Protein AF-A0A921V9T7-F1 (afdb_monomer_lite)

Structure (mmCIF, N/CA/C/O backbone):
data_AF-A0A921V9T7-F1
#
_entry.id   AF-A0A921V9T7-F1
#
loop_
_atom_site.group_PDB
_atom_site.id
_atom_site.type_symbol
_atom_site.label_atom_id
_atom_site.label_alt_id
_atom_site.label_comp_id
_atom_site.label_asym_id
_atom_site.label_entity_id
_atom_site.label_seq_id
_atom_site.pdbx_PDB_ins_code
_atom_site.Cartn_x
_atom_site.Cartn_y
_atom_site.Cartn_z
_atom_site.occupancy
_atom_site.B_iso_or_equiv
_atom_site.auth_seq_id
_atom_site.auth_comp_id
_atom_site.auth_asym_id
_atom_site.auth_atom_id
_atom_site.pdbx_PDB_model_num
ATOM 1 N N . MET A 1 1 ? 48.854 -20.881 53.878 1.00 46.50 1 MET A N 1
ATOM 2 C CA . MET A 1 1 ? 48.256 -20.701 52.539 1.00 46.50 1 MET A CA 1
ATOM 3 C C . MET A 1 1 ? 48.004 -19.213 52.353 1.00 46.50 1 MET A C 1
ATOM 5 O O . MET A 1 1 ? 47.065 -18.680 52.924 1.00 46.50 1 MET A O 1
ATOM 9 N N . THR A 1 2 ? 48.946 -18.528 51.710 1.00 36.50 2 THR A N 1
ATOM 10 C CA . THR A 1 2 ? 48.912 -17.090 51.392 1.00 36.50 2 THR A CA 1
ATOM 11 C C . THR A 1 2 ? 48.094 -16.830 50.113 1.00 36.50 2 THR A C 1
ATOM 13 O O . THR A 1 2 ? 47.755 -17.783 49.411 1.00 36.50 2 THR A O 1
ATOM 16 N N . PRO A 1 3 ? 47.689 -15.571 49.861 1.00 41.34 3 PRO A N 1
ATOM 17 C CA . PRO A 1 3 ? 46.411 -15.220 49.249 1.00 41.34 3 PRO A CA 1
ATOM 18 C C . PRO A 1 3 ? 46.513 -15.061 47.728 1.00 41.34 3 PRO A C 1
ATOM 20 O O . PRO A 1 3 ? 47.578 -14.740 47.207 1.00 41.34 3 PRO A O 1
ATOM 23 N N . TYR A 1 4 ? 45.394 -15.209 47.018 1.00 30.08 4 TYR A N 1
ATOM 24 C CA . TYR A 1 4 ? 45.309 -14.813 45.612 1.00 30.08 4 TYR A CA 1
ATOM 25 C C . TYR A 1 4 ? 44.219 -13.755 45.430 1.00 30.08 4 TYR A C 1
ATOM 27 O O . TYR A 1 4 ? 43.042 -14.055 45.239 1.00 30.08 4 TYR A O 1
ATOM 35 N N . SER A 1 5 ? 44.638 -12.496 45.533 1.00 35.69 5 SER A N 1
ATOM 36 C CA . SER A 1 5 ? 43.887 -11.333 45.067 1.00 35.69 5 SER A CA 1
ATOM 37 C C . SER A 1 5 ? 44.081 -11.222 43.555 1.00 35.69 5 SER A C 1
ATOM 39 O O . SER A 1 5 ? 45.207 -11.048 43.094 1.00 35.69 5 SER A O 1
ATOM 41 N N . SER A 1 6 ? 43.001 -11.329 42.779 1.00 38.41 6 SER A N 1
ATOM 42 C CA . SER A 1 6 ? 43.038 -11.098 41.330 1.00 38.41 6 SER A CA 1
ATOM 43 C C . SER A 1 6 ? 43.074 -9.590 41.027 1.00 38.41 6 SER A C 1
ATOM 45 O O . SER A 1 6 ? 42.183 -8.877 41.500 1.00 38.41 6 SER A O 1
ATOM 47 N N . PRO A 1 7 ? 44.042 -9.083 40.238 1.00 35.09 7 PRO A N 1
ATOM 48 C CA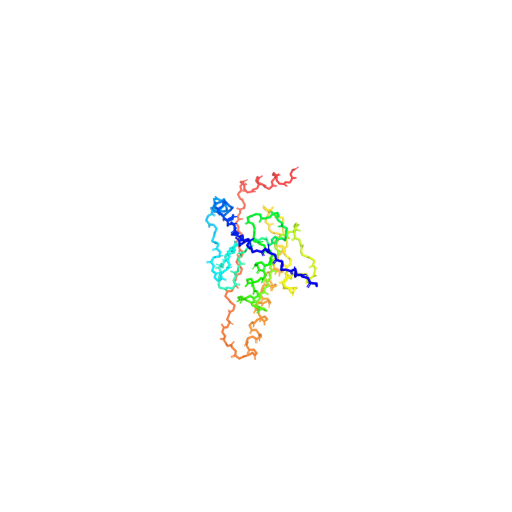 . PRO A 1 7 ? 44.234 -7.655 40.024 1.00 35.09 7 PRO A CA 1
ATOM 49 C C . PRO A 1 7 ? 43.934 -7.249 38.577 1.00 35.09 7 PRO A C 1
ATOM 51 O O . PRO A 1 7 ? 44.867 -7.117 37.806 1.00 35.09 7 PRO A O 1
ATOM 54 N N . TYR A 1 8 ? 42.683 -6.992 38.181 1.00 29.08 8 TYR A N 1
ATOM 55 C CA . TYR A 1 8 ? 42.444 -6.279 36.912 1.00 29.08 8 TYR A CA 1
ATOM 56 C C . TYR A 1 8 ? 41.206 -5.385 36.973 1.00 29.08 8 TYR A C 1
ATOM 58 O O . TYR A 1 8 ? 40.068 -5.843 37.029 1.00 29.08 8 TYR A O 1
ATOM 66 N N . SER A 1 9 ? 41.476 -4.080 36.946 1.00 33.56 9 SER A N 1
ATOM 67 C CA . SER A 1 9 ? 40.523 -3.002 36.716 1.00 33.56 9 SER A CA 1
ATOM 68 C C . SER A 1 9 ? 40.755 -2.417 35.317 1.00 33.56 9 SER A C 1
ATOM 70 O O . SER A 1 9 ? 41.904 -2.195 34.938 1.00 33.56 9 SER A O 1
ATOM 72 N N . SER A 1 10 ? 39.643 -2.079 34.646 1.00 33.34 10 SER A N 1
ATOM 73 C CA . SER A 1 10 ? 39.483 -1.143 33.506 1.00 33.34 10 SER A CA 1
ATOM 74 C C . SER A 1 10 ? 39.848 -1.634 32.083 1.00 33.34 10 SER A C 1
ATOM 76 O O . SER A 1 10 ? 40.663 -2.544 31.961 1.00 33.34 10 SER A O 1
ATOM 78 N N . PRO A 1 11 ? 39.303 -1.033 30.986 1.00 38.69 11 PRO A N 1
ATOM 79 C CA . PRO A 1 11 ? 38.475 0.186 30.904 1.00 38.69 11 PRO A CA 1
ATOM 80 C C . PRO A 1 11 ? 37.164 0.083 30.079 1.00 38.69 11 PRO A C 1
ATOM 82 O O . PRO A 1 11 ? 36.959 -0.799 29.247 1.00 38.69 11 PRO A O 1
ATOM 85 N N . ALA A 1 12 ? 36.288 1.074 30.279 1.00 42.84 12 ALA A N 1
ATOM 86 C CA . ALA A 1 12 ? 35.104 1.344 29.466 1.00 42.84 12 ALA A CA 1
ATOM 87 C C . ALA A 1 12 ? 35.477 1.688 28.009 1.00 42.84 12 ALA A C 1
ATOM 89 O O . ALA A 1 12 ? 36.176 2.668 27.745 1.00 42.84 12 ALA A O 1
ATOM 90 N N . ALA A 1 13 ? 34.977 0.904 27.051 1.00 34.75 13 ALA A N 1
ATOM 91 C CA . ALA A 1 13 ? 35.150 1.165 25.626 1.00 34.75 13 ALA A CA 1
ATOM 92 C C . ALA A 1 13 ? 34.002 2.038 25.088 1.00 34.75 13 ALA A C 1
ATOM 94 O O . ALA A 1 13 ? 32.866 1.594 24.922 1.00 34.75 13 ALA A O 1
ATOM 95 N N . SER A 1 14 ? 34.335 3.296 24.797 1.00 37.25 14 SER A N 1
ATOM 96 C CA . SER A 1 14 ? 33.514 4.257 24.058 1.00 37.25 14 SER A CA 1
ATOM 97 C C . SER A 1 14 ? 33.167 3.718 22.661 1.00 37.25 14 SER A C 1
ATOM 99 O O . SER A 1 14 ? 34.042 3.516 21.812 1.00 37.25 14 SER A O 1
ATOM 101 N N . ARG A 1 15 ? 31.876 3.457 22.417 1.00 35.03 15 ARG A N 1
ATOM 102 C CA . ARG A 1 15 ? 31.359 2.972 21.131 1.00 35.03 15 ARG A CA 1
ATOM 103 C C . ARG A 1 15 ? 31.222 4.158 20.173 1.00 35.03 15 ARG A C 1
ATOM 105 O O . ARG A 1 15 ? 30.306 4.966 20.283 1.00 35.03 15 ARG A O 1
ATOM 112 N N . ARG A 1 16 ? 32.174 4.266 19.243 1.00 37.28 16 ARG A N 1
ATOM 113 C CA . ARG A 1 16 ? 32.231 5.314 18.214 1.00 37.28 16 ARG A CA 1
ATOM 114 C C . ARG A 1 16 ? 31.000 5.248 17.304 1.00 37.28 16 ARG A C 1
ATOM 116 O O . ARG A 1 16 ? 30.683 4.205 16.738 1.00 37.28 16 ARG A O 1
ATOM 123 N N . HIS A 1 17 ? 30.338 6.390 17.163 1.00 42.16 17 HIS A N 1
ATOM 124 C CA . HIS A 1 17 ? 29.156 6.616 16.339 1.00 42.16 17 HIS A CA 1
ATOM 125 C C . HIS A 1 17 ? 29.570 6.761 14.861 1.00 42.16 17 HIS A C 1
ATOM 127 O O . HIS A 1 17 ? 29.912 7.848 14.403 1.00 42.16 17 HIS A O 1
ATOM 133 N N . THR A 1 18 ? 29.547 5.684 14.077 1.00 39.38 18 THR A N 1
ATOM 134 C CA . THR A 1 18 ? 29.719 5.746 12.611 1.00 39.38 18 THR A CA 1
ATOM 135 C C . THR A 1 18 ? 28.359 5.901 11.920 1.00 39.38 18 THR A C 1
ATOM 137 O O . THR A 1 18 ? 27.917 5.040 11.171 1.00 39.38 18 THR A O 1
ATOM 140 N N . GLY A 1 19 ? 27.656 7.004 12.205 1.00 43.16 19 GLY A N 1
ATOM 141 C CA . GLY A 1 19 ? 26.307 7.281 11.673 1.00 43.16 19 GLY A CA 1
ATOM 142 C C . GLY A 1 19 ? 26.204 8.458 10.691 1.00 43.16 19 GLY A C 1
ATOM 143 O O . GLY A 1 19 ? 25.101 8.833 10.312 1.00 43.16 19 GLY A O 1
ATOM 144 N N . GLY A 1 20 ? 27.319 9.092 10.310 1.00 49.00 20 GLY A N 1
ATOM 145 C CA . GLY A 1 20 ? 27.282 10.408 9.650 1.00 49.00 20 GLY A CA 1
ATOM 146 C C . GLY A 1 20 ? 27.263 10.416 8.117 1.00 49.00 20 GLY A C 1
ATOM 147 O O . GLY A 1 20 ? 26.770 11.371 7.522 1.00 49.00 20 GLY A O 1
ATOM 148 N N . LEU A 1 21 ? 27.795 9.385 7.453 1.00 45.62 21 LEU A N 1
ATOM 149 C CA . LEU A 1 21 ? 28.060 9.444 6.003 1.00 45.62 21 LEU A CA 1
ATOM 150 C C . LEU A 1 21 ? 26.967 8.794 5.145 1.00 45.62 21 LEU A C 1
ATOM 152 O O . LEU A 1 21 ? 26.685 9.268 4.048 1.00 45.62 21 LEU A O 1
ATOM 156 N N . THR A 1 22 ? 26.288 7.765 5.651 1.00 49.56 22 THR A N 1
ATOM 157 C CA . THR A 1 22 ? 25.235 7.056 4.903 1.00 49.56 22 THR A CA 1
ATOM 158 C C . THR A 1 22 ? 23.925 7.842 4.840 1.00 49.56 22 THR A C 1
ATOM 160 O O . THR A 1 22 ? 23.210 7.749 3.847 1.00 49.56 22 THR A O 1
ATOM 163 N N . ASN A 1 23 ? 23.627 8.674 5.842 1.00 51.50 23 ASN A N 1
ATOM 164 C CA . ASN A 1 23 ? 22.407 9.488 5.871 1.00 51.50 23 ASN A CA 1
ATOM 165 C C . ASN A 1 23 ? 22.441 10.651 4.866 1.00 51.50 23 ASN A C 1
ATOM 167 O O . ASN A 1 23 ? 21.407 11.022 4.316 1.00 51.50 23 ASN A O 1
ATOM 171 N N . ARG A 1 24 ? 23.629 11.192 4.565 1.00 49.81 24 ARG A N 1
ATOM 172 C CA . ARG A 1 24 ? 23.781 12.345 3.658 1.00 49.81 24 ARG A CA 1
ATOM 173 C C . ARG A 1 24 ? 23.630 11.969 2.182 1.00 49.81 24 ARG A C 1
ATOM 175 O O . ARG A 1 24 ? 23.096 12.759 1.413 1.00 49.81 24 ARG A O 1
ATOM 182 N N . LEU A 1 25 ? 24.023 10.752 1.800 1.00 51.84 25 LEU A N 1
ATOM 183 C CA . LEU A 1 25 ? 23.853 10.238 0.434 1.00 51.84 25 LEU A CA 1
ATOM 184 C C . LEU A 1 25 ? 22.388 9.916 0.104 1.00 51.84 25 LEU A C 1
ATOM 186 O O . LEU A 1 25 ? 21.951 10.162 -1.016 1.00 51.84 25 LEU A O 1
ATOM 190 N N . LYS A 1 26 ? 21.598 9.455 1.084 1.00 49.16 26 LYS A N 1
ATOM 191 C CA . LYS A 1 26 ? 20.156 9.188 0.903 1.00 49.16 26 LYS A CA 1
ATOM 192 C C . LYS A 1 26 ? 19.350 10.455 0.607 1.00 49.16 26 LYS A C 1
ATOM 194 O O . LYS A 1 26 ? 18.356 10.395 -0.109 1.00 49.16 26 LYS A O 1
ATOM 199 N N . HIS A 1 27 ? 19.795 11.599 1.122 1.00 49.50 27 HIS A N 1
ATOM 200 C CA . HIS A 1 27 ? 19.110 12.875 0.934 1.00 49.50 27 HIS A CA 1
ATOM 201 C C . HIS A 1 27 ? 19.304 13.470 -0.472 1.00 49.50 27 HIS A C 1
ATOM 203 O O . HIS A 1 27 ? 18.497 14.292 -0.893 1.00 49.50 27 HIS A O 1
ATOM 209 N N . LEU A 1 28 ? 20.346 13.046 -1.200 1.00 45.84 28 LEU A N 1
ATOM 210 C CA . LEU A 1 28 ? 20.700 13.557 -2.533 1.00 45.84 28 LEU A CA 1
ATOM 211 C C . LEU A 1 28 ? 19.943 12.863 -3.677 1.00 45.84 28 LEU A C 1
ATOM 213 O O . LEU A 1 28 ? 19.706 13.478 -4.711 1.00 45.84 28 LEU A O 1
ATOM 217 N N . VAL A 1 29 ? 19.537 11.603 -3.493 1.00 47.97 29 VAL A N 1
ATOM 218 C CA . VAL A 1 29 ? 18.721 10.845 -4.469 1.00 47.97 29 VAL A CA 1
ATOM 219 C C . VAL A 1 29 ? 17.215 11.017 -4.258 1.00 47.97 29 VAL A C 1
ATOM 221 O O . VAL A 1 29 ? 16.420 10.625 -5.110 1.00 47.97 29 VAL A O 1
ATOM 224 N N . SER A 1 30 ? 16.811 11.650 -3.156 1.00 43.50 30 SER A N 1
ATOM 225 C CA . SER A 1 30 ? 15.425 12.034 -2.908 1.00 43.50 30 SER A CA 1
ATOM 226 C C . SER A 1 30 ? 15.140 13.384 -3.566 1.00 43.50 30 SER A C 1
ATOM 228 O O . SER A 1 30 ? 15.146 14.426 -2.914 1.00 43.50 30 SER A O 1
ATOM 230 N N . LYS A 1 31 ? 14.900 13.391 -4.881 1.00 43.44 31 LYS A N 1
ATOM 231 C CA . LYS A 1 31 ? 14.167 14.502 -5.503 1.00 43.44 31 LYS A CA 1
ATOM 232 C C . LYS A 1 31 ? 12.785 14.554 -4.844 1.00 43.44 31 LYS A C 1
ATOM 234 O O . LYS A 1 31 ? 11.963 13.686 -5.100 1.00 43.44 31 LYS A O 1
ATOM 239 N N . GLU A 1 32 ? 12.591 15.511 -3.939 1.00 45.94 32 GLU A N 1
ATOM 240 C CA . GLU A 1 32 ? 11.302 15.970 -3.393 1.00 45.94 32 GLU A CA 1
ATOM 241 C C . GLU A 1 32 ? 10.299 14.877 -2.956 1.00 45.94 32 GLU A C 1
ATOM 243 O O . GLU A 1 32 ? 9.083 15.061 -2.998 1.00 45.94 32 GLU A O 1
ATOM 248 N N . LYS A 1 33 ? 10.782 13.712 -2.511 1.00 54.75 33 LYS A N 1
ATOM 249 C CA . LYS A 1 33 ? 9.914 12.641 -2.018 1.00 54.75 33 LYS A CA 1
ATOM 250 C C . LYS A 1 33 ? 9.546 12.956 -0.568 1.00 54.75 33 LYS A C 1
ATOM 252 O O . LYS A 1 33 ? 10.430 13.043 0.286 1.00 54.75 33 LYS A O 1
ATOM 257 N N . ARG A 1 34 ? 8.255 13.178 -0.283 1.00 65.56 34 ARG A N 1
ATOM 258 C CA . ARG A 1 34 ? 7.758 13.455 1.078 1.00 6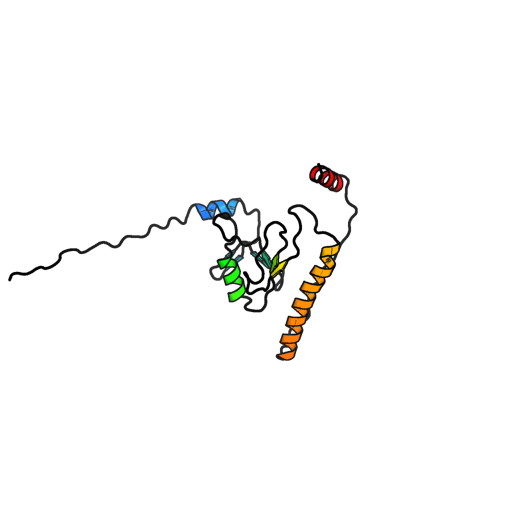5.56 34 ARG A CA 1
ATOM 259 C C . ARG A 1 34 ? 8.010 12.235 1.967 1.00 65.56 34 ARG A C 1
ATOM 261 O O . ARG A 1 34 ? 7.229 11.288 1.966 1.00 65.56 34 ARG A O 1
ATOM 268 N N . ARG A 1 35 ? 9.120 12.265 2.699 1.00 80.19 35 ARG A N 1
ATOM 269 C CA . ARG A 1 35 ? 9.526 11.236 3.657 1.00 80.19 35 ARG A CA 1
ATOM 270 C C . ARG A 1 35 ? 8.770 11.431 4.971 1.00 80.19 35 ARG A C 1
ATOM 272 O O . ARG A 1 35 ? 8.568 12.561 5.414 1.00 80.19 35 ARG A O 1
ATOM 279 N N . PHE A 1 36 ? 8.348 10.338 5.592 1.00 86.06 36 PHE A N 1
ATOM 280 C CA . PHE A 1 36 ? 7.748 10.356 6.915 1.00 86.06 36 PHE A CA 1
ATOM 281 C C . PHE A 1 36 ? 8.850 10.302 7.975 1.00 86.06 36 PHE A C 1
ATOM 283 O O . PHE A 1 36 ? 9.485 9.261 8.146 1.00 86.06 36 PHE A O 1
ATOM 290 N N . SER A 1 37 ? 9.042 11.403 8.701 1.00 88.12 37 SER A N 1
ATOM 291 C CA . SER A 1 37 ? 10.023 11.504 9.787 1.00 88.12 37 SER A CA 1
ATOM 292 C C . SER A 1 37 ? 9.343 12.002 11.073 1.00 88.12 37 SER A C 1
ATOM 294 O O . SER A 1 37 ? 9.317 13.201 11.341 1.00 88.12 37 SER A O 1
ATOM 296 N N . ALA A 1 38 ? 8.732 11.095 11.843 1.00 86.31 38 ALA A N 1
ATOM 297 C CA . ALA A 1 38 ? 8.066 11.386 13.123 1.00 86.31 38 ALA A CA 1
ATOM 298 C C . ALA A 1 38 ? 7.986 10.129 14.013 1.00 86.31 38 ALA A C 1
ATOM 300 O O . ALA A 1 38 ? 8.086 9.014 13.509 1.00 86.31 38 ALA A O 1
ATOM 301 N N . ASP A 1 39 ? 7.807 10.296 15.329 1.00 87.88 39 ASP A N 1
ATOM 302 C CA . ASP A 1 39 ? 7.680 9.215 16.332 1.00 87.88 39 ASP A CA 1
ATOM 303 C C . ASP A 1 39 ? 8.769 8.125 16.262 1.00 87.88 39 ASP A C 1
ATOM 305 O O . ASP A 1 39 ? 8.513 6.943 16.485 1.00 87.88 39 ASP A O 1
ATOM 309 N N . GLY A 1 40 ? 10.000 8.505 15.911 1.00 88.12 40 GLY A N 1
ATOM 310 C CA . GLY A 1 40 ? 11.105 7.553 15.755 1.00 88.12 40 GLY A CA 1
ATOM 311 C C . GLY A 1 40 ? 11.039 6.699 14.482 1.00 88.12 40 GLY A C 1
ATOM 312 O O . GLY A 1 40 ? 11.748 5.695 14.379 1.00 88.12 40 GLY A O 1
ATOM 313 N N . PHE A 1 41 ? 10.209 7.077 13.509 1.00 89.38 41 PHE A N 1
ATOM 314 C CA . PHE A 1 41 ? 10.218 6.528 12.156 1.00 89.38 41 PHE A CA 1
ATOM 315 C C . PHE A 1 41 ? 10.906 7.483 11.191 1.00 89.38 41 PHE A C 1
ATOM 317 O O . PHE A 1 41 ? 10.720 8.692 11.280 1.00 89.38 41 PHE A O 1
ATOM 324 N N . ASP A 1 42 ? 11.658 6.913 10.254 1.00 88.94 42 ASP A N 1
ATOM 325 C CA . ASP A 1 42 ? 12.220 7.612 9.104 1.00 88.94 42 ASP A CA 1
ATOM 326 C C . ASP A 1 42 ? 12.003 6.753 7.848 1.00 88.94 42 ASP A C 1
ATOM 328 O O . ASP A 1 42 ? 12.827 5.906 7.495 1.00 88.94 42 ASP A O 1
ATOM 332 N N . LEU A 1 43 ? 10.834 6.911 7.225 1.00 89.06 43 LEU A N 1
ATOM 333 C CA . LEU A 1 43 ? 10.330 6.033 6.170 1.00 89.06 43 LEU A CA 1
ATOM 334 C C . LEU A 1 43 ? 10.051 6.809 4.885 1.00 89.06 43 LEU A C 1
ATOM 336 O O . LEU A 1 43 ? 9.439 7.872 4.900 1.00 89.06 43 LEU A O 1
ATOM 340 N N . ASP A 1 44 ? 10.433 6.235 3.748 1.00 87.69 44 ASP A N 1
ATOM 341 C CA . ASP A 1 44 ? 9.936 6.626 2.428 1.00 87.69 44 ASP A CA 1
ATOM 342 C C . ASP A 1 44 ? 8.458 6.216 2.288 1.00 87.69 44 ASP A C 1
ATOM 344 O O . ASP A 1 44 ? 8.131 5.134 1.795 1.00 87.69 44 ASP A O 1
ATOM 348 N N . LEU A 1 45 ? 7.587 7.033 2.875 1.00 89.06 45 LEU A N 1
ATOM 349 C CA . LEU A 1 45 ? 6.161 6.806 3.046 1.00 89.06 45 LEU A CA 1
ATOM 350 C C . LEU A 1 45 ? 5.452 8.158 3.034 1.00 89.06 45 LEU A C 1
ATOM 352 O O . LEU A 1 45 ? 5.878 9.095 3.708 1.00 89.06 45 LEU A O 1
ATOM 356 N N . THR A 1 46 ? 4.340 8.252 2.315 1.00 88.62 46 THR A N 1
ATOM 357 C CA . THR A 1 46 ? 3.547 9.475 2.201 1.00 88.62 46 THR A CA 1
ATOM 358 C C . THR A 1 46 ? 2.073 9.175 2.445 1.00 88.62 46 THR A C 1
ATOM 360 O O . THR A 1 46 ? 1.493 8.300 1.806 1.00 88.62 46 THR A O 1
ATOM 363 N N . TYR A 1 47 ? 1.438 9.943 3.330 1.00 87.12 47 TYR A N 1
ATOM 364 C CA . TYR A 1 47 ? -0.021 10.006 3.397 1.00 87.12 47 TYR A CA 1
ATOM 365 C C . TYR A 1 47 ? -0.527 10.830 2.213 1.00 87.12 47 TYR A C 1
ATOM 367 O O . TYR A 1 47 ? -0.305 12.040 2.156 1.00 87.12 47 TYR A O 1
ATOM 375 N N . VAL A 1 48 ? -1.176 10.167 1.256 1.00 83.62 48 VAL A N 1
ATOM 376 C CA . VAL A 1 48 ? -1.896 10.832 0.158 1.00 83.62 48 VAL A CA 1
ATOM 377 C C . VAL A 1 48 ? -3.176 11.457 0.711 1.00 83.62 48 VAL A C 1
ATOM 379 O O . VAL A 1 48 ? -3.508 12.595 0.395 1.00 83.62 48 VAL A O 1
ATOM 382 N N . THR A 1 49 ? -3.850 10.725 1.600 1.00 82.12 49 THR A N 1
ATOM 383 C CA . THR A 1 49 ? -4.969 11.194 2.425 1.00 82.12 49 THR A CA 1
ATOM 384 C C . THR A 1 49 ? -4.797 10.662 3.849 1.00 82.12 49 THR A C 1
ATOM 386 O O . THR A 1 49 ? -3.842 9.944 4.139 1.00 82.12 49 THR A O 1
ATOM 389 N N . GLN A 1 50 ? -5.738 10.948 4.752 1.00 81.62 50 GLN A N 1
ATOM 390 C CA . GLN A 1 50 ? -5.719 10.372 6.104 1.00 81.62 50 GLN A CA 1
ATOM 391 C C . GLN A 1 50 ? -5.865 8.836 6.123 1.00 81.62 50 GLN A C 1
ATOM 393 O O . GLN A 1 50 ? -5.519 8.214 7.124 1.00 81.62 50 GLN A O 1
ATOM 398 N N . ARG A 1 51 ? -6.373 8.226 5.040 1.00 82.06 51 ARG A N 1
ATOM 399 C CA . ARG A 1 51 ? -6.642 6.776 4.937 1.00 82.06 51 ARG A CA 1
ATOM 400 C C . ARG A 1 51 ? -5.856 6.070 3.833 1.00 82.06 51 ARG A C 1
ATOM 402 O O . ARG A 1 51 ? -5.839 4.845 3.801 1.00 82.06 51 ARG A O 1
ATOM 409 N N . LEU A 1 52 ? -5.199 6.825 2.951 1.00 86.12 52 LEU A N 1
ATOM 410 C CA . LEU A 1 52 ? -4.407 6.296 1.846 1.00 86.12 52 LEU A CA 1
ATOM 411 C C . LEU A 1 52 ? -2.932 6.631 2.039 1.00 86.12 52 LEU A C 1
ATOM 413 O O . LEU A 1 52 ? -2.541 7.801 2.077 1.00 86.12 52 LEU A O 1
ATOM 417 N N . VAL A 1 53 ? -2.115 5.585 2.105 1.00 90.81 53 VAL A N 1
ATOM 418 C CA . VAL A 1 53 ? -0.664 5.677 2.241 1.00 90.81 53 VAL A CA 1
ATOM 419 C C . VAL A 1 53 ? -0.009 5.116 0.987 1.00 90.81 53 VAL A C 1
ATOM 421 O O . VAL A 1 53 ? -0.305 3.997 0.580 1.00 90.81 53 VAL A O 1
ATOM 424 N N . ALA A 1 54 ? 0.912 5.881 0.409 1.00 90.88 54 ALA A N 1
ATOM 425 C CA . ALA A 1 54 ? 1.820 5.419 -0.629 1.00 90.88 54 ALA A CA 1
ATOM 426 C C . ALA A 1 54 ? 3.200 5.159 -0.012 1.00 90.88 54 ALA A C 1
ATOM 428 O O . ALA A 1 54 ? 3.729 5.996 0.720 1.00 90.88 54 ALA A O 1
ATOM 429 N N . LEU A 1 55 ? 3.793 4.004 -0.305 1.00 89.62 55 LEU A N 1
ATOM 430 C CA . LEU A 1 55 ? 5.148 3.654 0.111 1.00 89.62 55 LEU A CA 1
ATOM 431 C C . LEU A 1 55 ? 5.815 2.779 -0.950 1.00 89.62 55 LEU A C 1
ATOM 433 O O . LEU A 1 55 ? 5.141 2.050 -1.673 1.00 89.62 55 LEU A O 1
ATOM 437 N N . GLY A 1 56 ? 7.143 2.843 -1.030 1.00 86.12 56 GLY A N 1
ATOM 438 C CA . GLY A 1 56 ? 7.908 1.903 -1.849 1.00 86.12 56 GLY A CA 1
ATOM 439 C C . GLY A 1 56 ? 7.903 0.490 -1.257 1.00 86.12 56 GLY A C 1
ATOM 440 O O . GLY A 1 56 ? 7.702 0.321 -0.052 1.00 86.12 56 GLY A O 1
ATOM 441 N N . TYR A 1 57 ? 8.178 -0.514 -2.097 1.00 85.19 57 TYR A N 1
ATOM 442 C CA . TYR A 1 57 ? 8.231 -1.920 -1.685 1.00 85.19 57 TYR A CA 1
ATOM 443 C C . TYR A 1 57 ? 9.146 -2.123 -0.453 1.00 85.19 57 TYR A C 1
ATOM 445 O O . TYR A 1 57 ? 10.341 -1.799 -0.534 1.00 85.19 57 TYR A O 1
ATOM 453 N N . PRO A 1 58 ? 8.633 -2.672 0.668 1.00 85.69 58 PRO A N 1
ATOM 454 C CA . PRO A 1 58 ? 9.425 -2.942 1.868 1.00 85.69 58 PRO A CA 1
ATOM 455 C C . PRO A 1 58 ? 10.461 -4.048 1.625 1.00 85.69 58 PRO A C 1
ATOM 457 O O . PRO A 1 58 ? 10.111 -5.192 1.343 1.00 85.69 58 PRO A O 1
ATOM 460 N N . ALA A 1 59 ? 11.747 -3.720 1.744 1.00 81.81 59 ALA A N 1
ATOM 461 C CA . ALA A 1 59 ? 12.835 -4.665 1.499 1.00 81.81 59 ALA A CA 1
ATOM 462 C C . ALA A 1 59 ? 13.141 -5.528 2.739 1.00 81.81 59 ALA A C 1
ATOM 464 O O . ALA A 1 59 ? 13.074 -5.048 3.871 1.00 81.81 59 ALA A O 1
ATOM 465 N N . GLU A 1 60 ? 13.522 -6.791 2.525 1.00 74.56 60 GLU A N 1
ATOM 466 C CA . GLU A 1 60 ? 13.927 -7.718 3.600 1.00 74.56 60 GLU A CA 1
ATOM 467 C C . GLU A 1 60 ? 15.440 -7.890 3.729 1.00 74.56 60 GLU A C 1
ATOM 469 O O . GLU A 1 60 ? 15.954 -8.131 4.819 1.00 74.56 60 GLU A O 1
ATOM 474 N N . LYS A 1 61 ? 16.158 -7.781 2.610 1.00 67.25 61 LYS A N 1
ATOM 475 C CA . LYS A 1 61 ? 17.615 -7.920 2.550 1.00 67.25 61 LYS A CA 1
ATOM 476 C C . LYS A 1 61 ? 18.294 -6.549 2.573 1.00 67.25 61 LYS A C 1
ATOM 478 O O . LYS A 1 61 ? 17.675 -5.519 2.313 1.00 67.25 61 LYS A O 1
ATOM 483 N N . ILE A 1 62 ? 19.611 -6.559 2.791 1.00 53.41 62 ILE A N 1
ATOM 484 C CA . ILE A 1 62 ? 20.509 -5.383 2.748 1.00 53.41 62 ILE A CA 1
ATOM 485 C C . ILE A 1 62 ? 20.533 -4.703 1.354 1.00 53.41 62 ILE A C 1
ATOM 487 O O . ILE A 1 62 ? 21.074 -3.611 1.207 1.00 53.41 62 ILE A O 1
ATOM 491 N N . GLU A 1 63 ? 19.872 -5.279 0.341 1.00 49.50 63 GLU A N 1
ATOM 492 C CA . GLU A 1 63 ? 19.705 -4.746 -1.027 1.00 49.50 63 GLU A CA 1
ATOM 493 C C . GLU A 1 63 ? 19.035 -3.355 -1.117 1.00 49.50 63 GLU A C 1
ATOM 495 O O . GLU A 1 63 ? 18.873 -2.802 -2.202 1.00 49.50 63 GLU A O 1
ATOM 500 N N . GLY A 1 64 ? 18.668 -2.742 0.007 1.00 52.97 64 GLY A N 1
ATOM 501 C CA . GLY A 1 64 ? 18.078 -1.414 0.061 1.00 52.97 64 GLY A CA 1
ATOM 502 C C . GLY A 1 64 ? 18.783 -0.494 1.044 1.00 52.97 64 GLY A C 1
ATOM 503 O O . GLY A 1 64 ? 18.160 -0.071 2.008 1.00 52.97 64 GLY A O 1
ATOM 504 N N . ILE A 1 65 ? 20.029 -0.080 0.776 1.00 52.22 65 ILE A N 1
ATOM 505 C CA . ILE A 1 65 ? 20.660 1.036 1.520 1.00 52.22 65 ILE A CA 1
ATOM 506 C C . ILE A 1 65 ? 19.726 2.269 1.544 1.00 52.22 65 ILE A C 1
ATOM 508 O O . ILE A 1 65 ? 19.751 3.049 2.497 1.00 52.22 65 ILE A O 1
ATOM 512 N N . TYR A 1 66 ? 18.848 2.407 0.544 1.00 57.06 66 TYR A N 1
ATOM 513 C CA . TYR A 1 66 ? 17.884 3.497 0.394 1.00 57.06 66 TYR A CA 1
ATOM 514 C C . TYR A 1 66 ? 16.396 3.115 0.573 1.00 57.06 66 TYR A C 1
ATOM 516 O O . TYR A 1 66 ? 15.566 4.021 0.579 1.00 57.06 66 TYR A O 1
ATOM 524 N N . ARG A 1 67 ? 16.028 1.830 0.721 1.00 74.75 67 ARG A N 1
ATOM 525 C CA . ARG A 1 67 ? 14.613 1.401 0.837 1.00 74.75 67 ARG A CA 1
ATOM 526 C C . ARG A 1 67 ? 14.210 1.185 2.296 1.00 74.75 67 ARG A C 1
ATOM 528 O O . ARG A 1 67 ? 15.054 0.900 3.141 1.00 74.75 67 ARG A O 1
ATOM 535 N N . ASN A 1 68 ? 12.913 1.300 2.587 1.00 85.62 68 ASN A N 1
ATOM 536 C CA . ASN A 1 68 ? 12.392 0.987 3.917 1.00 85.62 68 ASN A CA 1
ATOM 537 C C . ASN A 1 68 ? 12.594 -0.499 4.221 1.00 85.62 68 ASN A C 1
ATOM 539 O O . ASN A 1 68 ? 12.240 -1.356 3.407 1.00 85.62 68 ASN A O 1
ATOM 543 N N . HIS A 1 69 ? 13.118 -0.799 5.405 1.00 87.81 69 HIS A N 1
ATOM 544 C CA . HIS A 1 69 ? 13.208 -2.170 5.881 1.00 87.81 69 HIS A CA 1
ATOM 545 C C . HIS A 1 69 ? 11.813 -2.664 6.289 1.00 87.81 69 HIS A C 1
ATOM 547 O O . HIS A 1 69 ? 11.077 -1.947 6.972 1.00 87.81 69 HIS A O 1
ATOM 553 N N . TYR A 1 70 ? 11.454 -3.901 5.925 1.00 89.62 70 TYR A N 1
ATOM 554 C CA . TYR A 1 70 ? 10.136 -4.485 6.214 1.00 89.62 70 TYR A CA 1
ATOM 555 C C . TYR A 1 70 ? 9.726 -4.319 7.682 1.00 89.62 70 TYR A C 1
ATOM 557 O O . TYR A 1 70 ? 8.624 -3.863 7.968 1.00 89.62 70 TYR A O 1
ATOM 565 N N . ARG A 1 71 ? 10.635 -4.621 8.621 1.00 89.81 71 ARG A N 1
ATOM 566 C CA . ARG A 1 71 ? 10.365 -4.503 10.068 1.00 89.81 71 ARG A CA 1
ATOM 567 C C . ARG A 1 71 ? 9.938 -3.099 10.503 1.00 89.81 71 ARG A C 1
ATOM 569 O O . ARG A 1 71 ? 9.081 -2.994 11.374 1.00 89.81 71 ARG A O 1
ATOM 576 N N . ASP A 1 72 ? 10.496 -2.044 9.912 1.00 91.31 72 ASP A N 1
ATOM 577 C CA . ASP A 1 72 ? 10.138 -0.670 10.281 1.00 91.31 72 ASP A CA 1
ATOM 578 C C . ASP A 1 72 ? 8.767 -0.287 9.720 1.00 91.31 72 ASP A C 1
ATOM 580 O O . ASP A 1 72 ? 7.969 0.335 10.419 1.00 91.31 72 ASP A O 1
ATOM 584 N N . VAL A 1 73 ? 8.461 -0.722 8.492 1.00 92.94 73 VAL A N 1
ATOM 585 C CA . VAL A 1 73 ? 7.137 -0.546 7.873 1.00 92.94 73 VAL A CA 1
ATOM 586 C C . VAL A 1 73 ? 6.069 -1.312 8.650 1.00 92.94 73 VAL A C 1
ATOM 588 O O . VAL A 1 73 ? 5.011 -0.772 8.960 1.00 92.94 73 VAL A O 1
ATOM 591 N N . PHE A 1 74 ? 6.355 -2.561 9.010 1.00 93.31 74 PHE A N 1
ATOM 592 C CA . PHE A 1 74 ? 5.471 -3.383 9.822 1.00 93.31 74 PHE A CA 1
ATOM 593 C C . PHE A 1 74 ? 5.218 -2.735 11.190 1.00 93.31 74 PHE A C 1
ATOM 595 O O . PHE A 1 74 ? 4.067 -2.526 11.562 1.00 93.31 74 PHE A O 1
ATOM 602 N N . ARG A 1 75 ? 6.278 -2.310 11.899 1.00 94.69 75 ARG A N 1
ATOM 603 C CA . ARG A 1 75 ? 6.156 -1.592 13.180 1.00 94.69 75 ARG A CA 1
ATOM 604 C C . ARG A 1 75 ? 5.319 -0.322 13.044 1.00 94.69 75 ARG A C 1
ATOM 606 O O . ARG A 1 75 ? 4.516 -0.032 13.923 1.00 94.69 75 ARG A O 1
ATOM 613 N N . PHE A 1 76 ? 5.496 0.427 11.958 1.00 95.00 76 PHE A N 1
ATOM 614 C CA . PHE A 1 76 ? 4.731 1.642 11.696 1.00 95.00 76 PHE A CA 1
ATOM 615 C C . PHE A 1 76 ? 3.230 1.361 11.602 1.00 95.00 76 PHE A C 1
ATOM 617 O O . PHE A 1 76 ? 2.441 2.025 12.277 1.00 95.00 76 PHE A O 1
ATOM 624 N N . PHE A 1 77 ? 2.834 0.364 10.806 1.00 94.44 77 PHE A N 1
ATOM 625 C CA . PHE A 1 77 ? 1.425 0.011 10.657 1.00 94.44 77 PHE A CA 1
ATOM 626 C C . PHE A 1 77 ? 0.835 -0.587 11.934 1.00 94.44 77 PHE A C 1
ATOM 628 O O . PHE A 1 77 ? -0.281 -0.224 12.292 1.00 94.44 77 PHE A O 1
ATOM 635 N N . GLU A 1 78 ? 1.575 -1.416 12.671 1.00 94.00 78 GLU A N 1
ATOM 636 C CA . GLU A 1 78 ? 1.091 -1.930 13.957 1.00 94.00 78 GLU A CA 1
ATOM 637 C C . GLU A 1 78 ? 0.963 -0.829 15.017 1.00 94.00 78 GLU A C 1
ATOM 639 O O . GLU A 1 78 ? 0.015 -0.842 15.792 1.00 94.00 78 GLU A O 1
ATOM 644 N N . GLN A 1 79 ? 1.862 0.158 15.047 1.00 94.00 79 GLN A N 1
ATOM 645 C CA . GLN A 1 79 ? 1.807 1.224 16.050 1.00 94.00 79 GLN A CA 1
ATOM 646 C C . GLN A 1 79 ? 0.724 2.268 15.755 1.00 94.00 79 GLN A C 1
ATOM 648 O O . GLN A 1 79 ? 0.101 2.776 16.684 1.00 94.00 79 GLN A O 1
ATOM 653 N N . ARG A 1 80 ? 0.518 2.628 14.483 1.00 92.00 80 ARG A N 1
ATOM 654 C CA . ARG A 1 80 ? -0.394 3.720 14.100 1.00 92.00 80 ARG A CA 1
ATOM 655 C C . ARG A 1 80 ? -1.744 3.259 13.557 1.00 92.00 80 ARG A C 1
ATOM 657 O O . ARG A 1 80 ? -2.685 4.043 13.594 1.00 92.00 80 ARG A O 1
ATOM 664 N N . HIS A 1 81 ? -1.841 2.022 13.068 1.00 91.19 81 HIS A N 1
ATOM 665 C CA . HIS A 1 81 ? -3.014 1.499 12.352 1.00 91.19 81 HIS A CA 1
ATOM 666 C C . HIS A 1 81 ? -3.342 0.051 12.735 1.00 91.19 81 HIS A C 1
ATOM 668 O O . HIS A 1 81 ? -3.839 -0.700 11.897 1.00 91.19 81 HIS A O 1
ATOM 674 N N . SER A 1 82 ? -3.038 -0.376 13.967 1.00 90.44 82 SER A N 1
ATOM 675 C CA . SER A 1 82 ? -3.162 -1.779 14.394 1.00 90.44 82 SER A CA 1
ATOM 676 C C . SER A 1 82 ? -4.506 -2.398 14.002 1.00 90.44 82 SER A C 1
ATOM 678 O O . SER A 1 82 ? -5.567 -1.856 14.304 1.00 90.44 82 SER A O 1
ATOM 680 N N . GLY A 1 83 ? -4.472 -3.526 13.290 1.00 86.94 83 GLY A N 1
ATOM 681 C CA . GLY A 1 83 ? -5.686 -4.228 12.856 1.00 86.94 83 GLY A CA 1
ATOM 682 C C . GLY A 1 83 ? -6.535 -3.515 11.794 1.00 86.94 83 GLY A C 1
ATOM 683 O O . GLY A 1 83 ? -7.516 -4.090 11.329 1.00 86.94 83 GLY A O 1
ATOM 684 N N . GLN A 1 84 ? -6.173 -2.297 11.382 1.00 87.31 84 GLN A N 1
ATOM 685 C CA . GLN A 1 84 ? -7.014 -1.406 10.577 1.00 87.31 84 GLN A CA 1
ATOM 686 C C . GLN A 1 84 ? -6.385 -1.010 9.232 1.00 87.31 84 GLN A C 1
ATOM 688 O O . GLN A 1 84 ? -6.809 -0.033 8.613 1.00 87.31 84 GLN A O 1
ATOM 693 N N . TYR A 1 85 ? -5.434 -1.787 8.714 1.00 90.38 85 TYR A N 1
ATOM 694 C CA . TYR A 1 85 ? -4.810 -1.549 7.408 1.00 90.38 85 TYR A CA 1
ATOM 695 C C . TYR A 1 85 ? -4.932 -2.755 6.468 1.00 90.38 85 TYR A C 1
ATOM 697 O O . TYR A 1 85 ? -5.180 -3.878 6.895 1.00 90.38 85 TYR A O 1
ATOM 705 N N . ARG A 1 86 ? -4.765 -2.491 5.172 1.00 91.69 86 ARG A N 1
ATOM 706 C CA . ARG A 1 86 ? -4.672 -3.469 4.081 1.00 91.69 86 ARG A CA 1
ATOM 707 C C . ARG A 1 86 ? -3.501 -3.021 3.208 1.00 91.69 86 ARG A C 1
ATOM 709 O O . ARG A 1 86 ? -3.380 -1.826 2.939 1.00 91.69 86 ARG A O 1
ATOM 716 N N . VAL A 1 87 ? -2.623 -3.941 2.830 1.00 92.31 87 VAL A N 1
ATOM 717 C CA . VAL A 1 87 ? -1.458 -3.669 1.980 1.00 92.31 87 VAL A CA 1
ATOM 718 C C . VAL A 1 87 ? -1.765 -4.158 0.574 1.00 92.31 87 VAL A C 1
ATOM 720 O O . VAL A 1 87 ? -2.091 -5.325 0.390 1.00 92.31 87 VAL A O 1
ATOM 723 N N . TYR A 1 88 ? -1.634 -3.280 -0.414 1.00 92.94 88 TYR A N 1
ATOM 724 C CA . TYR A 1 88 ? -1.785 -3.632 -1.823 1.00 92.94 88 TYR A CA 1
ATOM 725 C C . TYR A 1 88 ? -0.403 -3.721 -2.455 1.00 92.94 88 TYR A C 1
ATOM 727 O O . TYR A 1 88 ? 0.288 -2.709 -2.580 1.00 92.94 88 TYR A O 1
ATOM 735 N N . ASN A 1 89 ? 0.017 -4.931 -2.814 1.00 92.31 89 ASN A N 1
ATOM 736 C CA . ASN A 1 89 ? 1.260 -5.142 -3.537 1.00 92.31 89 ASN A CA 1
ATOM 737 C C . ASN A 1 89 ? 1.000 -5.027 -5.042 1.00 92.31 89 ASN A C 1
ATOM 739 O O . ASN A 1 89 ? 0.270 -5.839 -5.612 1.00 92.31 89 ASN A O 1
ATOM 743 N N . LEU A 1 90 ? 1.593 -4.007 -5.659 1.00 92.31 90 LEU A N 1
ATOM 744 C CA . LEU A 1 90 ? 1.450 -3.707 -7.085 1.00 92.31 90 LEU A CA 1
ATOM 745 C C . LEU A 1 90 ? 2.617 -4.246 -7.932 1.00 92.31 90 LEU A C 1
ATOM 747 O O . LEU A 1 90 ? 2.592 -4.123 -9.151 1.00 92.31 90 LEU A O 1
ATOM 751 N N . CYS A 1 91 ? 3.619 -4.861 -7.301 1.00 89.56 91 CYS A N 1
ATOM 752 C CA . CYS A 1 91 ? 4.775 -5.454 -7.970 1.00 89.56 91 CYS A CA 1
ATOM 753 C C . CYS A 1 91 ? 4.471 -6.903 -8.370 1.00 89.56 91 CYS A C 1
ATOM 755 O O . CYS A 1 91 ? 4.103 -7.719 -7.521 1.00 89.56 91 CYS A O 1
ATOM 757 N N . VAL A 1 92 ? 4.647 -7.254 -9.645 1.00 89.88 92 VAL A N 1
ATOM 758 C CA . VAL A 1 92 ? 4.530 -8.652 -10.102 1.00 89.88 92 VAL A CA 1
ATOM 759 C C . VAL A 1 92 ? 5.803 -9.457 -9.823 1.00 89.88 92 VAL A C 1
ATOM 761 O O . VAL A 1 92 ? 5.746 -10.656 -9.562 1.00 89.88 92 VAL A O 1
ATOM 764 N N . GLU A 1 93 ? 6.952 -8.786 -9.819 1.00 85.69 93 GLU A N 1
ATOM 765 C CA . GLU A 1 93 ? 8.287 -9.370 -9.698 1.00 85.69 93 GLU A CA 1
ATOM 766 C C . GLU A 1 93 ? 8.695 -9.672 -8.250 1.00 85.69 93 GLU A C 1
ATOM 768 O O . GLU A 1 93 ? 9.680 -10.367 -7.998 1.00 85.69 93 GLU A O 1
ATOM 773 N N . ARG A 1 94 ? 7.935 -9.158 -7.278 1.00 84.38 94 ARG A N 1
ATOM 774 C CA . ARG A 1 94 ? 8.169 -9.353 -5.846 1.00 84.38 94 ARG A CA 1
ATOM 775 C C . ARG A 1 94 ? 6.857 -9.702 -5.167 1.00 84.38 94 ARG A C 1
ATOM 777 O O . ARG A 1 94 ? 6.026 -8.826 -4.958 1.00 84.38 94 ARG A O 1
ATOM 784 N N . ARG A 1 95 ? 6.692 -10.972 -4.807 1.00 82.50 95 ARG A N 1
ATOM 785 C CA . ARG A 1 95 ? 5.511 -11.494 -4.111 1.00 82.50 95 ARG A CA 1
ATOM 786 C C . ARG A 1 95 ? 5.872 -11.968 -2.715 1.00 82.50 95 ARG A C 1
ATOM 788 O O . ARG A 1 95 ? 7.008 -12.373 -2.468 1.00 82.50 95 ARG A O 1
ATOM 795 N N . TYR A 1 96 ? 4.897 -11.920 -1.820 1.00 78.69 96 TYR A N 1
ATOM 796 C CA . TYR A 1 96 ? 5.029 -12.506 -0.490 1.00 78.69 96 TYR A CA 1
ATOM 797 C C . TYR A 1 96 ? 4.471 -13.927 -0.512 1.00 78.69 96 TYR A C 1
ATOM 799 O O . TYR A 1 96 ? 3.535 -14.205 -1.265 1.00 78.69 96 TYR A O 1
ATOM 807 N N . ALA A 1 97 ? 5.004 -14.837 0.309 1.00 75.12 97 ALA A N 1
ATOM 808 C CA . ALA A 1 97 ? 4.294 -16.092 0.509 1.00 75.12 97 ALA A CA 1
ATOM 809 C C . ALA A 1 97 ? 2.941 -15.807 1.200 1.00 75.12 97 ALA A C 1
ATOM 811 O O . ALA A 1 97 ? 2.832 -14.832 1.959 1.00 75.12 97 ALA A O 1
ATOM 812 N N . PRO A 1 98 ? 1.903 -16.627 0.947 1.00 72.25 98 PRO A N 1
ATOM 813 C CA . PRO A 1 98 ? 0.606 -16.467 1.598 1.00 72.25 98 PRO A CA 1
ATOM 814 C C . PRO A 1 98 ? 0.745 -16.367 3.121 1.00 72.25 98 PRO A C 1
ATOM 816 O O . PRO A 1 98 ? 1.508 -17.116 3.728 1.00 72.25 98 PRO A O 1
ATOM 819 N N . ASP A 1 99 ? 0.034 -15.408 3.718 1.00 77.38 99 ASP A N 1
ATOM 820 C CA . ASP A 1 99 ? -0.016 -15.135 5.164 1.00 77.38 99 ASP A CA 1
ATOM 821 C C . ASP A 1 99 ? 1.319 -14.803 5.855 1.00 77.38 99 ASP A C 1
ATOM 823 O O . ASP A 1 99 ? 1.366 -14.598 7.069 1.00 77.38 99 ASP A O 1
ATOM 827 N N . GLU A 1 100 ? 2.409 -14.664 5.102 1.00 82.00 100 GLU A N 1
ATOM 828 C CA . GLU A 1 100 ? 3.744 -14.496 5.675 1.00 82.00 100 GLU A CA 1
ATOM 829 C C . GLU A 1 100 ? 3.963 -13.092 6.258 1.00 82.00 100 GLU A C 1
ATOM 831 O O . GLU A 1 100 ? 4.676 -12.910 7.249 1.00 82.00 100 GLU A O 1
ATOM 836 N N . LYS A 1 101 ? 3.357 -12.072 5.639 1.00 87.69 101 LYS A N 1
ATOM 837 C CA . LYS A 1 101 ? 3.580 -10.662 5.982 1.00 87.69 101 LYS A CA 1
ATOM 838 C C . LYS A 1 101 ? 2.301 -9.960 6.379 1.00 87.69 101 LYS A C 1
ATOM 840 O O . LYS A 1 101 ? 1.210 -10.318 5.943 1.00 87.69 101 LYS A O 1
ATOM 845 N N . PHE A 1 102 ? 2.459 -8.918 7.195 1.00 91.31 102 PHE A N 1
ATOM 846 C CA . PHE A 1 102 ? 1.366 -8.023 7.583 1.00 91.31 102 PHE A CA 1
ATOM 847 C C . PHE A 1 102 ? 0.132 -8.751 8.149 1.00 91.31 102 PHE A C 1
ATOM 849 O O . PHE A 1 102 ? -0.995 -8.291 7.979 1.00 91.31 102 PHE A O 1
ATOM 856 N N . HIS A 1 103 ? 0.338 -9.898 8.809 1.00 92.31 103 HIS A N 1
ATOM 857 C CA . HIS A 1 103 ? -0.734 -10.762 9.317 1.00 92.31 103 HIS A CA 1
ATOM 858 C C . HIS A 1 103 ? -1.747 -11.195 8.240 1.00 92.31 103 HIS A C 1
ATOM 860 O O . HIS A 1 103 ? -2.951 -11.174 8.486 1.00 92.31 103 HIS A O 1
ATOM 866 N N . GLY A 1 104 ? -1.278 -11.499 7.025 1.00 90.62 104 GLY A N 1
ATOM 867 C CA . GLY A 1 104 ? -2.141 -11.898 5.906 1.00 90.62 104 GLY A CA 1
ATOM 868 C C . GLY A 1 104 ? -2.990 -10.760 5.329 1.00 90.62 104 GLY A C 1
ATOM 869 O O . GLY A 1 104 ? -3.836 -10.979 4.467 1.00 90.62 104 GLY A O 1
ATOM 870 N N . ARG A 1 105 ? -2.769 -9.506 5.747 1.00 91.69 105 ARG A N 1
ATOM 871 C CA . ARG A 1 105 ? -3.517 -8.335 5.251 1.00 91.69 105 ARG A CA 1
ATOM 872 C C . ARG A 1 105 ? -2.963 -7.792 3.933 1.00 91.69 105 ARG A C 1
ATOM 874 O O . ARG A 1 105 ? -3.007 -6.583 3.710 1.00 91.69 105 ARG A O 1
ATOM 881 N N . VAL A 1 106 ? -2.442 -8.667 3.077 1.00 91.56 106 VAL A N 1
ATOM 882 C CA . VAL A 1 106 ? -1.872 -8.318 1.772 1.00 91.56 106 VAL A CA 1
ATOM 883 C C . VAL A 1 106 ? -2.813 -8.769 0.658 1.00 91.56 106 VAL A C 1
ATOM 885 O O . VAL A 1 106 ? -3.275 -9.905 0.665 1.00 91.56 106 VAL A O 1
ATOM 888 N N . ALA A 1 107 ? -3.076 -7.887 -0.300 1.00 92.44 107 ALA A N 1
ATOM 889 C CA . ALA A 1 107 ? -3.714 -8.207 -1.571 1.00 92.44 107 ALA A CA 1
ATOM 890 C C . ALA A 1 107 ? -2.731 -7.947 -2.719 1.00 92.44 107 ALA A C 1
ATOM 892 O O . ALA A 1 107 ? -2.025 -6.936 -2.715 1.00 92.44 107 ALA A O 1
ATOM 893 N N . GLU A 1 108 ? -2.680 -8.847 -3.700 1.00 92.06 108 GLU A N 1
ATOM 894 C CA . GLU A 1 108 ? -1.783 -8.724 -4.851 1.00 92.06 108 GLU A CA 1
ATOM 895 C C . GLU A 1 108 ? -2.540 -8.244 -6.092 1.00 92.06 108 GLU A C 1
ATOM 897 O O . GLU A 1 108 ? -3.463 -8.898 -6.570 1.00 92.06 108 GLU A O 1
ATOM 902 N N . PHE A 1 109 ? -2.105 -7.109 -6.635 1.00 93.50 109 PHE A N 1
ATOM 903 C CA . PHE A 1 109 ? -2.581 -6.521 -7.889 1.00 93.50 109 PHE A CA 1
ATOM 904 C C . PHE A 1 109 ? -1.363 -6.124 -8.734 1.00 93.50 109 PHE A C 1
ATOM 906 O O . PHE A 1 109 ? -1.164 -4.960 -9.072 1.00 93.50 109 PHE A O 1
ATOM 913 N N . GLY A 1 110 ? -0.495 -7.108 -8.988 1.00 92.25 110 GLY A N 1
ATOM 914 C CA . GLY A 1 110 ? 0.817 -6.906 -9.599 1.00 92.25 110 GLY A CA 1
ATOM 915 C C . GLY A 1 110 ? 0.773 -6.641 -11.104 1.00 92.25 110 GLY A C 1
ATOM 916 O O . GLY A 1 110 ? 0.131 -7.398 -11.832 1.00 92.25 110 GLY A O 1
ATOM 917 N N . PHE A 1 111 ? 1.501 -5.625 -11.565 1.00 91.56 111 PHE A N 1
ATOM 918 C CA . PHE A 1 111 ? 1.787 -5.353 -12.980 1.00 91.56 111 PHE A CA 1
ATOM 919 C C . PHE A 1 111 ? 3.289 -5.080 -13.178 1.00 91.56 111 PHE A C 1
ATOM 921 O O . PHE A 1 111 ? 4.026 -4.947 -12.199 1.00 91.56 111 PHE A O 1
ATOM 928 N N . GLU A 1 112 ? 3.763 -5.078 -14.427 1.00 87.81 112 GLU A N 1
ATOM 929 C CA . GLU A 1 112 ? 5.187 -4.888 -14.738 1.00 87.81 112 GLU A CA 1
ATOM 930 C C . GLU A 1 112 ? 5.628 -3.444 -14.479 1.00 87.81 112 GLU A C 1
ATOM 932 O O . GLU A 1 112 ? 4.886 -2.491 -14.742 1.00 87.81 112 GLU A O 1
ATOM 937 N N . ASP A 1 113 ? 6.852 -3.268 -13.982 1.00 84.00 113 ASP A N 1
ATOM 938 C CA . ASP A 1 113 ? 7.396 -1.933 -13.738 1.00 84.00 113 ASP A CA 1
ATOM 939 C C . ASP A 1 113 ? 7.462 -1.131 -15.046 1.00 84.00 113 ASP A C 1
ATOM 941 O O . ASP A 1 113 ? 7.723 -1.675 -16.116 1.00 84.00 113 ASP A O 1
ATOM 945 N N . HIS A 1 114 ? 7.198 0.171 -14.962 1.00 82.38 114 HIS A N 1
ATOM 946 C CA . HIS A 1 114 ? 7.112 1.083 -16.112 1.00 82.38 114 HIS A CA 1
ATOM 947 C C . HIS A 1 114 ? 6.028 0.769 -17.163 1.00 82.38 114 HIS A C 1
ATOM 949 O O . HIS A 1 114 ? 5.966 1.456 -18.183 1.00 82.38 114 HIS A O 1
ATOM 955 N N . THR A 1 115 ? 5.123 -0.176 -16.897 1.00 83.25 115 THR A N 1
ATOM 956 C CA . THR A 1 115 ? 3.965 -0.468 -17.755 1.00 83.25 115 THR A CA 1
ATOM 957 C C . THR A 1 115 ? 2.658 -0.001 -17.105 1.00 83.25 115 THR A C 1
ATOM 959 O O . THR A 1 115 ? 2.572 0.101 -15.876 1.00 83.25 115 THR A O 1
ATOM 962 N N . PRO A 1 116 ? 1.611 0.320 -17.887 1.00 84.75 116 PRO A N 1
ATOM 963 C CA . PRO A 1 116 ? 0.290 0.543 -17.317 1.00 84.75 116 PRO A CA 1
ATOM 964 C C . PRO A 1 116 ? -0.314 -0.780 -16.805 1.00 84.75 116 PRO A C 1
ATOM 966 O O . PRO A 1 116 ? -0.166 -1.816 -17.456 1.00 84.75 116 PRO A O 1
ATOM 969 N N . PRO A 1 117 ? -1.065 -0.770 -15.688 1.00 88.31 117 PRO A N 1
ATOM 970 C CA . PRO A 1 117 ? -1.782 -1.956 -15.235 1.00 88.31 117 PRO A CA 1
ATOM 971 C C . PRO A 1 117 ? -2.837 -2.395 -16.268 1.00 88.31 117 PRO A C 1
ATOM 973 O O . PRO A 1 117 ? -3.486 -1.542 -16.889 1.00 88.31 117 PRO A O 1
ATOM 976 N N . PRO A 1 118 ? -3.088 -3.709 -16.422 1.00 90.12 118 PRO A N 1
ATOM 977 C CA . PRO A 1 118 ? -4.152 -4.210 -17.285 1.00 90.12 118 PRO A CA 1
ATOM 978 C C . PRO A 1 118 ? -5.508 -3.606 -16.916 1.00 90.12 118 PRO A C 1
ATOM 980 O O . PRO A 1 118 ? -5.887 -3.592 -15.744 1.00 90.12 118 PRO A O 1
ATOM 983 N N . LEU A 1 119 ? -6.300 -3.181 -17.907 1.00 88.62 119 LEU A N 1
ATOM 984 C CA . LEU A 1 119 ? -7.605 -2.558 -17.644 1.00 88.62 119 LEU A CA 1
ATOM 985 C C . LEU A 1 119 ? -8.530 -3.463 -16.805 1.00 88.62 119 LEU A C 1
ATOM 987 O O . LEU A 1 119 ? -9.253 -2.993 -15.926 1.00 88.62 119 LEU A O 1
ATOM 991 N N . ALA A 1 120 ? -8.451 -4.777 -17.030 1.00 90.88 120 ALA A N 1
ATOM 992 C CA . ALA A 1 120 ? -9.206 -5.785 -16.289 1.00 90.88 120 ALA A CA 1
ATOM 993 C C . ALA A 1 120 ? -8.879 -5.829 -14.782 1.00 90.88 120 ALA A C 1
ATOM 995 O O . ALA A 1 120 ? -9.694 -6.322 -14.006 1.00 90.88 120 ALA A O 1
ATOM 996 N N . MET A 1 121 ? -7.727 -5.301 -14.354 1.00 91.75 121 MET A N 1
ATOM 997 C CA . MET A 1 121 ? -7.302 -5.263 -12.951 1.00 91.75 121 MET A CA 1
ATOM 998 C C . MET A 1 121 ? -8.047 -4.200 -12.134 1.00 91.75 121 MET A C 1
ATOM 1000 O O . MET A 1 121 ? -8.286 -4.397 -10.942 1.00 91.75 121 MET A O 1
ATOM 1004 N N . PHE A 1 122 ? -8.444 -3.085 -12.756 1.00 88.19 122 PHE A N 1
ATOM 1005 C CA . PHE A 1 122 ? -9.005 -1.942 -12.032 1.00 88.19 122 PHE A CA 1
ATOM 1006 C C . PHE A 1 122 ? -10.307 -2.275 -11.304 1.00 88.19 122 PHE A C 1
ATOM 1008 O O . PHE A 1 122 ? -10.488 -1.848 -10.167 1.00 88.19 122 PHE A O 1
ATOM 1015 N N . LEU A 1 123 ? -11.214 -3.031 -11.933 1.00 88.44 123 LEU A N 1
ATOM 1016 C CA . LEU A 1 123 ? -12.509 -3.353 -11.328 1.00 88.44 123 LEU A CA 1
ATOM 1017 C C . LEU A 1 123 ? -12.365 -4.250 -10.084 1.00 88.44 123 LEU A C 1
ATOM 1019 O O . LEU A 1 123 ? -12.903 -3.872 -9.042 1.00 88.44 123 LEU A O 1
ATOM 1023 N N . PRO A 1 124 ? -11.633 -5.382 -10.129 1.00 92.38 124 PRO A N 1
ATOM 1024 C CA . PRO A 1 124 ? -11.317 -6.161 -8.933 1.00 92.38 124 PRO A CA 1
ATOM 1025 C C . PRO A 1 124 ? -10.595 -5.351 -7.850 1.00 92.38 124 PRO A C 1
ATOM 1027 O O . PRO A 1 124 ? -10.960 -5.452 -6.684 1.00 92.38 124 PRO A O 1
ATOM 1030 N N . PHE A 1 125 ? -9.628 -4.507 -8.229 1.00 91.25 125 PHE A N 1
ATOM 1031 C CA . PHE A 1 125 ? -8.899 -3.660 -7.281 1.00 91.25 125 PHE A CA 1
ATOM 1032 C C . PHE A 1 125 ? -9.822 -2.681 -6.552 1.00 91.25 125 PHE A C 1
ATOM 1034 O O . PHE A 1 125 ? -9.830 -2.621 -5.325 1.00 91.25 125 PHE A O 1
ATOM 1041 N N . CYS A 1 126 ? -10.647 -1.940 -7.297 1.00 87.88 126 CYS A N 1
ATOM 1042 C CA . CYS A 1 126 ? -11.580 -0.982 -6.708 1.00 87.88 126 CYS A CA 1
ATOM 1043 C C . CYS A 1 126 ? -12.599 -1.673 -5.797 1.00 87.88 126 CYS A C 1
ATOM 1045 O O . CYS A 1 126 ? -12.965 -1.102 -4.773 1.00 87.88 126 CYS A O 1
ATOM 1047 N N . ARG A 1 127 ? -13.039 -2.890 -6.151 1.00 88.00 127 ARG A N 1
ATOM 1048 C CA . ARG A 1 127 ? -13.926 -3.696 -5.304 1.00 88.00 127 ARG A CA 1
ATOM 1049 C C . ARG A 1 127 ? -13.245 -4.109 -4.001 1.00 88.00 127 ARG A C 1
ATOM 1051 O O . ARG A 1 127 ? -13.812 -3.827 -2.959 1.00 88.00 127 ARG A O 1
ATOM 1058 N N . ASP A 1 128 ? -12.024 -4.655 -4.031 1.00 90.56 128 ASP A N 1
ATOM 1059 C CA . ASP A 1 128 ? -11.307 -5.038 -2.795 1.00 90.56 128 ASP A CA 1
ATOM 1060 C C . ASP A 1 128 ? -11.091 -3.829 -1.871 1.00 90.56 128 ASP A C 1
ATOM 1062 O O . ASP A 1 128 ? -11.352 -3.913 -0.671 1.00 90.56 128 ASP A O 1
ATOM 1066 N N . VAL A 1 129 ? -10.708 -2.673 -2.434 1.00 86.31 129 VAL A N 1
ATOM 1067 C CA . VAL A 1 129 ? -10.576 -1.422 -1.669 1.00 86.31 129 VAL A CA 1
ATOM 1068 C C . VAL A 1 129 ? -11.901 -1.010 -1.044 1.00 86.31 129 VAL A C 1
ATOM 1070 O O . VAL A 1 129 ? -11.941 -0.698 0.147 1.00 86.31 129 VAL A O 1
ATOM 1073 N N . HIS A 1 130 ? -12.979 -1.027 -1.824 1.00 82.31 130 HIS A N 1
ATOM 1074 C CA . HIS A 1 130 ? -14.301 -0.636 -1.359 1.00 82.31 130 HIS A CA 1
ATOM 1075 C C . HIS A 1 130 ? -14.839 -1.575 -0.275 1.00 82.31 130 HIS A C 1
ATOM 1077 O O . HIS A 1 130 ? -15.295 -1.101 0.764 1.00 82.31 130 HIS A O 1
ATOM 1083 N N . ASP A 1 131 ? -14.723 -2.887 -0.468 1.00 82.94 131 ASP A N 1
ATOM 1084 C CA . ASP A 1 131 ? -15.183 -3.903 0.478 1.00 82.94 131 ASP A CA 1
ATOM 1085 C C . ASP A 1 131 ? -14.398 -3.810 1.795 1.00 82.94 131 ASP A C 1
ATOM 1087 O O . ASP A 1 131 ? -14.985 -3.813 2.878 1.00 82.94 131 ASP A O 1
ATOM 1091 N N . CYS A 1 132 ? -13.079 -3.588 1.722 1.00 77.44 132 CYS A N 1
ATOM 1092 C CA . CYS A 1 132 ? -12.245 -3.338 2.899 1.00 77.44 132 CYS A CA 1
ATOM 1093 C C . CYS A 1 132 ? -12.646 -2.069 3.669 1.00 77.44 132 CYS A C 1
ATOM 1095 O O . CYS A 1 132 ? -12.467 -2.012 4.890 1.00 77.44 132 CYS A O 1
ATOM 1097 N N . GLU A 1 133 ? -13.130 -1.029 2.986 1.00 71.81 133 GLU A N 1
ATOM 1098 C CA . GLU A 1 133 ? -13.667 0.164 3.645 1.00 71.81 133 GLU A CA 1
ATOM 1099 C C . GLU A 1 133 ? -15.054 -0.099 4.241 1.00 71.81 133 GLU A C 1
ATOM 1101 O O . GLU A 1 133 ? -15.278 0.246 5.402 1.00 71.81 133 GLU A O 1
ATOM 1106 N N . ILE A 1 134 ? -15.958 -0.755 3.504 1.00 61.31 134 ILE A N 1
ATOM 1107 C CA . ILE A 1 134 ? -17.303 -1.115 3.978 1.00 61.31 134 ILE A CA 1
ATOM 1108 C C . ILE A 1 134 ? -17.227 -1.987 5.225 1.00 61.31 134 ILE A C 1
ATOM 1110 O O . ILE A 1 134 ? -17.930 -1.704 6.192 1.00 61.31 134 ILE A O 1
ATOM 1114 N N . ASP A 1 135 ? -16.367 -3.002 5.252 1.00 64.38 135 ASP A N 1
ATOM 1115 C CA . ASP A 1 135 ? -16.223 -3.886 6.410 1.00 64.38 135 ASP A CA 1
ATOM 1116 C C . ASP A 1 135 ? -15.805 -3.121 7.667 1.00 64.38 135 ASP A C 1
ATOM 1118 O O . ASP A 1 135 ? -16.254 -3.434 8.776 1.00 64.38 135 ASP A O 1
ATOM 1122 N N . LYS A 1 136 ? -14.966 -2.091 7.510 1.00 66.81 136 LYS A N 1
ATOM 1123 C CA . LYS A 1 136 ? -14.580 -1.205 8.614 1.00 66.81 136 LYS A CA 1
ATOM 1124 C C . LYS A 1 136 ? -15.754 -0.339 9.049 1.00 66.81 136 LYS A C 1
ATOM 1126 O O . LYS A 1 136 ? -16.066 -0.324 10.235 1.00 66.81 136 LYS A O 1
ATOM 1131 N N . VAL A 1 137 ? -16.463 0.290 8.108 1.00 61.50 137 VAL A N 1
ATOM 1132 C CA . VAL A 1 137 ? -17.668 1.081 8.412 1.00 61.50 137 VAL A CA 1
ATOM 1133 C C . VAL A 1 137 ? -18.722 0.223 9.114 1.00 61.50 137 VAL A C 1
ATOM 1135 O O . VAL A 1 137 ? -19.282 0.639 10.123 1.00 61.50 137 VAL A O 1
ATOM 1138 N N . ALA A 1 138 ? -18.968 -0.998 8.641 1.00 60.59 138 ALA A N 1
ATOM 1139 C CA . ALA A 1 138 ? -19.937 -1.917 9.221 1.00 60.59 138 ALA A CA 1
ATOM 1140 C C . ALA A 1 138 ? -19.542 -2.358 10.639 1.00 60.59 138 ALA A C 1
ATOM 1142 O O . ALA A 1 138 ? -20.403 -2.420 11.521 1.00 60.59 138 ALA A O 1
ATOM 1143 N N . LYS A 1 139 ? -18.255 -2.641 10.887 1.00 67.19 139 LYS A N 1
ATOM 1144 C CA . LYS A 1 139 ? -17.738 -2.923 12.238 1.00 67.19 139 LYS A CA 1
ATOM 1145 C C . LYS A 1 139 ? -17.880 -1.709 13.157 1.00 67.19 139 LYS A C 1
ATOM 1147 O O . LYS A 1 139 ? -18.357 -1.859 14.278 1.00 67.19 139 LYS A O 1
ATOM 1152 N N . ASP A 1 140 ? -17.555 -0.514 12.678 1.00 66.94 140 ASP A N 1
ATOM 1153 C CA . ASP A 1 140 ? -17.644 0.719 13.466 1.00 66.94 140 ASP A CA 1
ATOM 1154 C C . ASP A 1 140 ? -19.095 1.098 13.800 1.00 66.94 140 ASP A C 1
ATOM 1156 O O . ASP A 1 140 ? -19.393 1.467 14.939 1.00 66.94 140 ASP A O 1
ATOM 1160 N N . VAL A 1 141 ? -20.022 0.928 12.848 1.00 63.53 141 VAL A N 1
ATOM 1161 C CA . VAL A 1 141 ? -21.466 1.114 13.062 1.00 63.53 141 VAL A CA 1
ATOM 1162 C C . VAL A 1 141 ? -21.987 0.134 14.112 1.00 63.53 141 VAL A C 1
ATOM 1164 O O . VAL A 1 141 ? -22.713 0.548 15.016 1.00 63.53 141 VAL A O 1
ATOM 1167 N N . LYS A 1 142 ? -21.582 -1.143 14.047 1.00 68.38 142 LYS A N 1
ATOM 1168 C CA . LYS A 1 142 ? -21.927 -2.150 15.068 1.00 68.38 142 LYS A CA 1
ATOM 1169 C C . LYS A 1 142 ? -21.377 -1.791 16.451 1.00 68.38 142 LYS A C 1
ATOM 1171 O O . LYS A 1 142 ? -22.038 -2.065 17.447 1.00 68.38 142 LYS A O 1
ATOM 1176 N N . ASN A 1 143 ? -20.222 -1.133 16.510 1.00 72.62 143 ASN A N 1
ATOM 1177 C CA . ASN A 1 143 ? -19.605 -0.662 17.750 1.00 72.62 143 ASN A CA 1
ATOM 1178 C C . ASN A 1 143 ? -20.159 0.693 18.240 1.00 72.62 143 ASN A C 1
ATOM 1180 O O . ASN A 1 143 ? -19.671 1.227 19.231 1.00 72.62 143 ASN A O 1
ATOM 1184 N N . GLY A 1 144 ? -21.174 1.265 17.579 1.00 58.00 144 GLY A N 1
ATOM 1185 C CA . GLY A 1 144 ? -21.849 2.494 18.014 1.00 58.00 144 GLY A CA 1
ATOM 1186 C C . GLY A 1 144 ? -21.163 3.804 17.600 1.00 58.00 144 GLY A C 1
ATOM 1187 O O . GLY A 1 144 ? -21.618 4.880 17.991 1.00 58.00 144 GLY A O 1
ATOM 1188 N N . HIS A 1 145 ? -20.108 3.755 16.780 1.00 55.47 145 HIS A N 1
ATOM 1189 C CA . HIS A 1 145 ? -19.370 4.939 16.330 1.00 55.47 145 HIS A CA 1
ATOM 1190 C C . HIS A 1 145 ? -19.834 5.394 14.931 1.00 55.47 145 HIS A C 1
ATOM 1192 O O . HIS A 1 145 ? -19.478 4.820 13.907 1.00 55.47 145 HIS A O 1
ATOM 1198 N N . LYS A 1 146 ? -20.606 6.489 14.865 1.00 52.41 146 LYS A N 1
ATOM 1199 C CA . LYS A 1 146 ? -21.176 7.069 13.625 1.00 52.41 146 LYS A CA 1
ATOM 1200 C C . LYS A 1 146 ? -20.204 7.973 12.841 1.00 52.41 146 LYS A C 1
ATOM 1202 O O . LYS A 1 146 ? -20.583 9.080 12.463 1.00 52.41 146 LYS A O 1
ATOM 1207 N N . LYS A 1 147 ? -18.937 7.588 12.651 1.00 56.47 147 LYS A N 1
ATOM 1208 C CA . LYS A 1 147 ? -17.913 8.536 12.146 1.00 56.47 147 LYS A CA 1
ATOM 1209 C C . LYS A 1 147 ? -17.436 8.341 10.705 1.00 56.47 147 LYS A C 1
ATOM 1211 O O . LYS A 1 147 ? -16.529 9.054 10.287 1.00 56.47 147 LYS A O 1
ATOM 1216 N N . PHE A 1 148 ? -18.020 7.431 9.929 1.00 54.88 148 PHE A N 1
ATOM 1217 C CA . PHE A 1 148 ? -17.408 7.043 8.658 1.00 54.88 148 PHE A CA 1
ATOM 121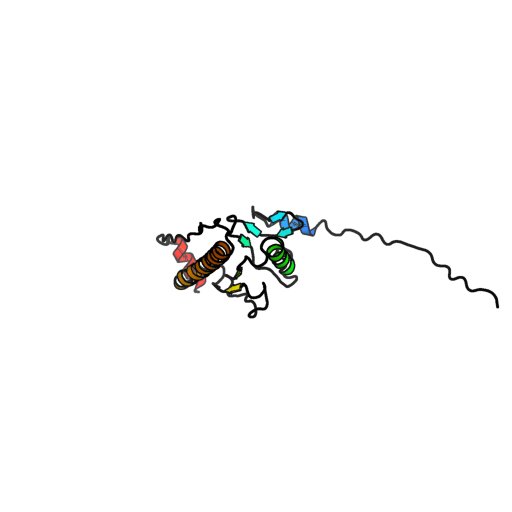8 C C . PHE A 1 148 ? -18.394 7.044 7.487 1.00 54.88 148 PHE A C 1
ATOM 1220 O O . PHE A 1 148 ? -19.225 6.153 7.357 1.00 54.88 148 PHE A O 1
ATOM 1227 N N . ALA A 1 149 ? -18.249 8.040 6.611 1.00 48.53 149 ALA A N 1
ATOM 1228 C CA . ALA A 1 149 ? -18.568 7.902 5.195 1.00 48.53 149 ALA A CA 1
ATOM 1229 C C . ALA A 1 149 ? -17.273 7.517 4.441 1.00 48.53 149 ALA A C 1
ATOM 1231 O O . ALA A 1 149 ? -16.184 7.958 4.847 1.00 48.53 149 ALA A O 1
ATOM 1232 N N . PRO A 1 150 ? -17.345 6.680 3.393 1.00 52.56 150 PRO A N 1
ATOM 1233 C CA . PRO A 1 150 ? -16.217 6.468 2.493 1.00 52.56 150 PRO A CA 1
ATOM 1234 C C . PRO A 1 150 ? -16.006 7.739 1.654 1.00 52.56 150 PRO A C 1
ATOM 1236 O O . PRO A 1 150 ? -16.906 8.176 0.943 1.00 52.56 150 PRO A O 1
ATOM 1239 N N . GLU A 1 151 ? -14.831 8.362 1.769 1.00 57.47 151 GLU A N 1
ATOM 1240 C CA . GLU A 1 151 ? -14.420 9.527 0.956 1.00 57.47 15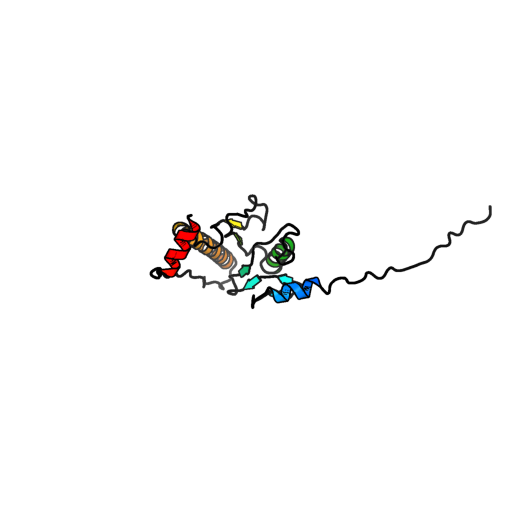1 GLU A CA 1
ATOM 1241 C C . GLU A 1 151 ? -13.479 9.104 -0.191 1.00 57.47 151 GLU A C 1
ATOM 1243 O O . GLU A 1 151 ? -12.900 9.935 -0.885 1.00 57.47 151 GLU A O 1
ATOM 1248 N N . PHE A 1 152 ? -13.283 7.796 -0.394 1.00 58.19 152 PHE A N 1
ATOM 1249 C CA . PHE A 1 152 ? -12.412 7.282 -1.441 1.00 58.19 152 PHE A CA 1
ATOM 1250 C C . PHE A 1 152 ? -13.200 7.022 -2.730 1.00 58.19 152 PHE A C 1
ATOM 1252 O O . PHE A 1 152 ? -14.148 6.240 -2.754 1.00 58.19 152 PHE A O 1
ATOM 1259 N N . ALA A 1 153 ? -12.784 7.667 -3.822 1.00 61.00 153 ALA A N 1
ATOM 1260 C CA . ALA A 1 153 ? -13.310 7.426 -5.159 1.00 61.00 153 ALA A CA 1
ATOM 1261 C C . ALA A 1 153 ? -12.155 7.273 -6.155 1.00 61.00 153 ALA A C 1
ATOM 1263 O O . ALA A 1 153 ? -11.257 8.114 -6.212 1.00 61.00 153 ALA A O 1
ATOM 1264 N N . VAL A 1 154 ? -12.205 6.223 -6.978 1.00 64.88 154 VAL A N 1
ATOM 1265 C CA . VAL A 1 154 ? -11.296 6.046 -8.117 1.00 64.88 154 VAL A CA 1
ATOM 1266 C C . VAL A 1 154 ? -11.977 6.603 -9.361 1.00 64.88 154 VAL A C 1
ATOM 1268 O O . VAL A 1 154 ? -13.051 6.146 -9.747 1.00 64.88 154 VAL A O 1
ATOM 1271 N N . ARG A 1 155 ? -11.359 7.600 -10.001 1.00 66.38 155 ARG A N 1
ATOM 1272 C CA . ARG A 1 155 ? -11.828 8.162 -11.272 1.00 66.38 155 ARG A CA 1
ATOM 1273 C C . ARG A 1 155 ? -10.881 7.740 -12.388 1.00 66.38 155 ARG A C 1
ATOM 1275 O O . ARG A 1 155 ? -9.727 8.154 -12.397 1.00 66.38 155 ARG A O 1
ATOM 1282 N N . LEU A 1 156 ? -11.387 6.956 -13.335 1.00 66.62 156 LEU A N 1
ATOM 1283 C CA . LEU A 1 156 ? -10.671 6.646 -14.570 1.00 66.62 156 LEU A CA 1
AT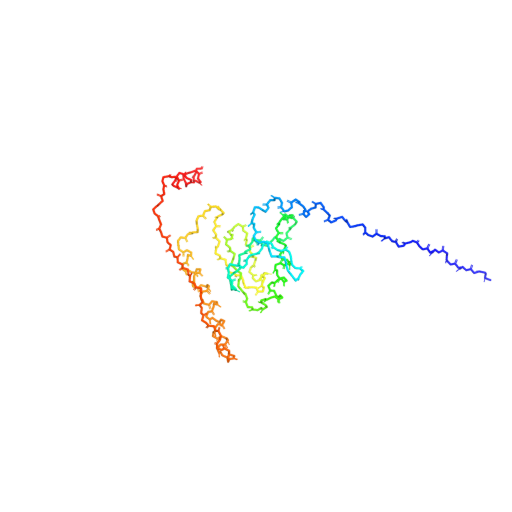OM 1284 C C . LEU A 1 156 ? -10.894 7.781 -15.570 1.00 66.62 156 LEU A C 1
ATOM 1286 O O . LEU A 1 156 ? -12.032 8.162 -15.845 1.00 66.62 156 LEU A O 1
ATOM 1290 N N . ARG A 1 157 ? -9.801 8.333 -16.093 1.00 74.94 157 ARG A N 1
ATOM 1291 C CA . ARG A 1 157 ? -9.811 9.308 -17.183 1.00 74.94 157 ARG A CA 1
ATOM 1292 C C . ARG A 1 157 ? -9.063 8.688 -18.350 1.00 74.94 157 ARG A C 1
ATOM 1294 O O . ARG A 1 157 ? -7.919 8.278 -18.189 1.00 74.94 157 ARG A O 1
ATOM 1301 N N . PHE A 1 158 ? -9.727 8.618 -19.495 1.00 77.62 158 PHE A N 1
ATOM 1302 C CA . PHE A 1 158 ? -9.134 8.140 -20.735 1.00 77.62 158 PHE A CA 1
ATOM 1303 C C . PHE A 1 158 ? -8.743 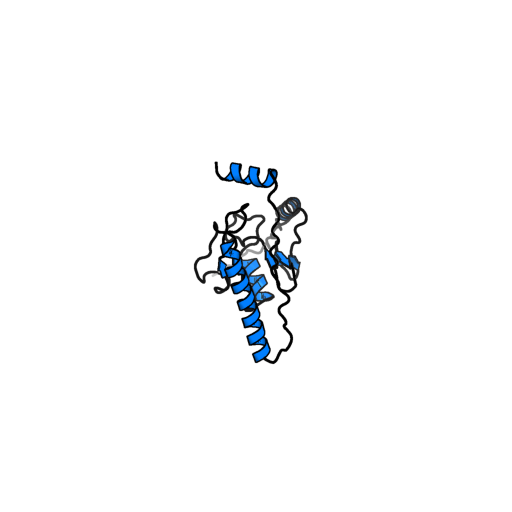9.349 -21.576 1.00 77.62 158 PHE A C 1
ATOM 1305 O O . PHE A 1 158 ? -9.535 10.280 -21.733 1.00 77.62 158 PHE A O 1
ATOM 1312 N N . GLU A 1 159 ? -7.525 9.331 -22.099 1.00 81.00 159 GLU A N 1
ATOM 1313 C CA . GLU A 1 159 ? -7.025 10.309 -23.060 1.00 81.00 159 GLU A CA 1
ATOM 1314 C C . GLU A 1 159 ? -6.517 9.552 -24.283 1.00 81.00 159 GLU A C 1
ATOM 1316 O O . GLU A 1 159 ? -6.102 8.395 -24.177 1.00 81.00 159 GLU A O 1
ATOM 1321 N N . LEU A 1 160 ? -6.606 10.176 -25.457 1.00 86.38 160 LEU A N 1
ATOM 1322 C CA . LEU A 1 160 ? -6.077 9.575 -26.674 1.00 86.38 160 LEU A CA 1
ATOM 1323 C C . LEU A 1 160 ? -4.548 9.546 -26.574 1.00 86.38 160 LEU A C 1
ATOM 1325 O O . LEU A 1 160 ? -3.937 10.582 -26.312 1.00 86.38 160 LEU A O 1
ATOM 1329 N N . ALA A 1 161 ? -3.950 8.373 -26.780 1.00 82.62 161 ALA A N 1
ATOM 1330 C CA . ALA A 1 161 ? -2.501 8.220 -26.759 1.00 82.62 161 ALA A CA 1
ATOM 1331 C C . ALA A 1 161 ? -1.858 9.107 -27.834 1.00 82.62 161 ALA A C 1
ATOM 1333 O O . ALA A 1 161 ? -2.314 9.147 -28.981 1.00 82.62 161 ALA A O 1
ATOM 1334 N N . THR A 1 162 ? -0.799 9.825 -27.465 1.00 89.88 162 THR A N 1
ATOM 1335 C CA . THR A 1 162 ? -0.033 10.617 -28.428 1.00 89.88 162 THR A CA 1
ATOM 1336 C C . THR A 1 162 ? 0.900 9.713 -29.234 1.00 89.88 162 THR A C 1
ATOM 1338 O O . THR A 1 162 ? 1.227 8.601 -28.821 1.00 89.88 162 THR A O 1
ATOM 1341 N N . ALA A 1 163 ? 1.405 10.202 -30.370 1.00 86.44 163 ALA A N 1
ATOM 1342 C CA . ALA A 1 163 ? 2.411 9.469 -31.145 1.00 86.44 163 ALA A CA 1
ATOM 1343 C C . ALA A 1 163 ? 3.677 9.144 -30.318 1.00 86.44 163 ALA A C 1
ATOM 1345 O O . ALA A 1 163 ? 4.295 8.105 -30.527 1.00 86.44 163 ALA A O 1
ATOM 1346 N N . GLN A 1 164 ? 4.036 9.992 -29.345 1.00 80.69 164 GLN A N 1
ATOM 1347 C CA . GLN A 1 164 ? 5.147 9.730 -28.421 1.00 80.69 164 GLN A CA 1
ATOM 1348 C C . GLN A 1 164 ? 4.845 8.605 -27.425 1.00 80.69 164 GLN A C 1
ATOM 1350 O O . GLN A 1 164 ? 5.757 7.867 -27.059 1.00 80.69 164 GLN A O 1
ATOM 1355 N N . ASP A 1 165 ? 3.596 8.475 -26.974 1.00 78.88 165 ASP A N 1
ATOM 1356 C CA . ASP A 1 165 ? 3.197 7.394 -26.067 1.00 78.88 165 ASP A CA 1
ATOM 1357 C C . ASP A 1 165 ? 3.207 6.047 -26.789 1.00 78.88 165 ASP A C 1
ATOM 1359 O O . ASP A 1 165 ? 3.678 5.055 -26.237 1.00 78.88 165 ASP A O 1
ATOM 1363 N N . MET A 1 166 ? 2.759 6.037 -28.048 1.00 79.31 166 MET A N 1
ATOM 1364 C CA . MET A 1 166 ? 2.781 4.847 -28.900 1.00 79.31 166 MET A CA 1
ATOM 1365 C C . MET A 1 166 ? 4.217 4.392 -29.210 1.00 79.31 166 MET A C 1
ATOM 1367 O O . MET A 1 166 ? 4.501 3.202 -29.114 1.00 79.31 166 MET A O 1
ATOM 1371 N N . ALA A 1 167 ? 5.143 5.322 -29.476 1.00 78.88 167 ALA A N 1
ATOM 1372 C CA . ALA A 1 167 ? 6.548 4.996 -29.756 1.00 78.88 167 ALA A CA 1
ATOM 1373 C C . ALA A 1 167 ? 7.264 4.310 -28.574 1.00 78.88 167 ALA A C 1
ATOM 1375 O O . ALA A 1 167 ? 8.059 3.398 -28.771 1.00 78.88 167 ALA A O 1
ATOM 1376 N N . LYS A 1 168 ? 6.947 4.690 -27.327 1.00 70.56 168 LYS A N 1
ATOM 1377 C CA . LYS A 1 168 ? 7.494 4.022 -26.127 1.00 70.56 168 LYS A CA 1
ATOM 1378 C C . LYS A 1 168 ? 7.012 2.577 -25.975 1.00 70.56 168 LYS A C 1
ATOM 1380 O O . LYS A 1 168 ? 7.660 1.793 -25.290 1.00 70.56 168 LYS A O 1
ATOM 1385 N N . PHE A 1 169 ? 5.858 2.251 -26.555 1.00 64.88 169 PHE A N 1
ATOM 1386 C CA . PHE A 1 169 ? 5.270 0.916 -26.491 1.00 64.88 169 PHE A CA 1
ATOM 1387 C C . PHE A 1 169 ? 5.932 -0.045 -27.488 1.00 64.88 169 PHE A C 1
ATOM 1389 O O . PHE A 1 169 ? 6.117 -1.222 -27.177 1.00 64.88 169 PHE A O 1
ATOM 1396 N N . GLU A 1 170 ? 6.325 0.463 -28.658 1.00 64.75 170 GLU A N 1
ATOM 1397 C CA . GLU A 1 170 ? 7.027 -0.309 -29.690 1.00 64.75 170 GLU A CA 1
ATOM 1398 C C . GLU A 1 170 ? 8.441 -0.710 -29.233 1.00 64.75 170 GLU A C 1
ATOM 1400 O O . GLU A 1 170 ? 8.823 -1.866 -29.390 1.00 64.75 170 GLU A O 1
ATOM 1405 N N . ASP A 1 171 ? 9.169 0.182 -28.551 1.00 58.44 171 ASP A N 1
ATOM 1406 C CA . ASP A 1 171 ? 10.498 -0.123 -27.990 1.00 58.44 171 ASP A CA 1
ATOM 1407 C C . ASP A 1 171 ? 10.464 -1.141 -26.831 1.00 58.44 171 ASP A C 1
ATOM 1409 O O . ASP A 1 171 ? 11.468 -1.787 -26.545 1.00 58.44 171 ASP A O 1
ATOM 1413 N N . ALA A 1 172 ? 9.326 -1.296 -26.146 1.00 54.12 172 ALA A N 1
ATOM 1414 C CA . ALA A 1 172 ? 9.170 -2.243 -25.037 1.00 54.12 172 ALA A CA 1
ATOM 1415 C C . ALA A 1 172 ? 8.788 -3.666 -25.492 1.00 54.12 172 ALA A C 1
ATOM 1417 O O . ALA A 1 172 ? 8.786 -4.588 -24.678 1.00 54.12 172 ALA A O 1
ATOM 1418 N N . THR A 1 173 ? 8.433 -3.846 -26.770 1.00 51.19 173 THR A N 1
ATOM 1419 C CA . THR A 1 173 ? 8.000 -5.133 -27.347 1.00 51.19 173 THR A CA 1
ATOM 1420 C C . THR A 1 173 ? 8.988 -5.731 -28.358 1.00 51.19 173 THR A C 1
ATOM 1422 O O . THR A 1 173 ? 8.710 -6.802 -28.901 1.00 51.19 173 THR A O 1
ATOM 1425 N N . ALA A 1 174 ? 10.136 -5.078 -28.576 1.00 43.03 174 ALA A N 1
ATOM 1426 C CA . ALA A 1 174 ? 11.264 -5.558 -29.383 1.00 43.03 174 ALA A CA 1
ATOM 1427 C C . ALA A 1 174 ? 12.344 -6.231 -28.518 1.00 43.03 174 ALA A C 1
ATOM 1429 O O . ALA A 1 174 ? 12.945 -7.216 -29.006 1.00 43.03 174 ALA A O 1
#

Foldseek 3Di:
DDDDDDDDDDDDDDDDDPPPPLVVVLVVPPPPQPFDDDPPDTASKDPPDPQDIDHPDADPDPVPSNHHHQVRVLVVCCVPPNPQDAAEAQAPPDDDDQCPHPNRSYDYQYDYPPDDRDPVSVVVVVVVVVVSLVVVCVVCVVVVHPDDDDPDDDDDDDDDDDPVNVVVVVVVVD

InterPro domains:
  IPR029021 Protein-tyrosine phosphatase-like [G3DSA:3.90.190.10] (20-141)
  IPR029021 Protein-tyrosine phosphatase-like [SSF52799] (41-133)
  IPR029023 Tensin-type phosphatase domain [PS51181] (34-174)
  IPR051281 Dual-specificity lipid and protein phosphatase [PTHR12305] (21-131)

Organism: NCBI:txid325452

Sequence (174 aa):
MTPYSSPYSSPAASRRHTGGLTNRLKHLVSKEKRRFSADGFDLDLTYVTQRLVALGYPAEKIEGIYRNHYRDVFRFFEQRHSGQYRVYNLCVERRYAPDEKFHGRVAEFGFEDHTPPPLAMFLPFCRDVHDCEIDKVAKDVKNGHKKFAPEFAVRLRFELATAQDMAKFEDATA

pLDDT: mean 72.6, std 19.23, range [29.08, 95.0]

Secondary structure (DSSP, 8-state):
-------------------SSHHHHHHHH-SS---EEETTEEESEEESSSS-EEEPPPB-STT-TTSPBHHHHHHHHHHHHTT---EEEEESS--PPTTSSGGG-EEEEEE-TTSPPPHHHHHHHHHHHHHHHHHHHHHHHHTT---------------PPPHHHHHHHHTT--

Radius of gyration: 24.25 Å; chains: 1; bounding box: 71×37×84 Å